Protein AF-A0A6A8QCQ6-F1 (afdb_monomer_lite)

Secondary structure (DSSP, 8-state):
--HHHHHHHHHHHHHHHHH---S--HHHHHHHHHHHHHSTTHHHHHHHHHHHHHHHHHHHHHHHHHHHHHHHHHHHHHHS-----------------

Structure (mmCIF, N/CA/C/O backbone):
data_AF-A0A6A8QCQ6-F1
#
_entry.id   AF-A0A6A8QCQ6-F1
#
loop_
_atom_site.group_PDB
_atom_site.id
_atom_site.type_symbol
_atom_site.label_atom_id
_atom_site.label_alt_id
_atom_site.label_comp_id
_atom_site.label_asym_id
_atom_site.label_entity_id
_atom_site.label_seq_id
_atom_site.pdbx_PDB_ins_code
_atom_site.Cartn_x
_atom_site.Cartn_y
_atom_site.Cartn_z
_atom_site.occupancy
_atom_site.B_iso_or_equiv
_atom_site.auth_seq_id
_atom_site.auth_comp_id
_atom_site.auth_asym_id
_atom_site.auth_atom_id
_atom_site.pdbx_PDB_model_num
ATOM 1 N N . MET A 1 1 ? 5.106 -7.712 17.441 1.00 78.62 1 MET A N 1
ATOM 2 C CA . MET A 1 1 ? 5.512 -6.682 16.470 1.00 78.62 1 MET A CA 1
ATOM 3 C C . MET A 1 1 ? 7.017 -6.730 16.296 1.00 78.62 1 MET A C 1
ATOM 5 O O . MET A 1 1 ? 7.736 -6.526 17.272 1.00 78.62 1 MET A O 1
ATOM 9 N N . THR A 1 2 ? 7.488 -7.050 15.095 1.00 89.75 2 THR A N 1
ATOM 10 C CA . THR A 1 2 ? 8.926 -7.005 14.775 1.00 89.75 2 THR A CA 1
ATOM 11 C C . THR A 1 2 ? 9.356 -5.567 14.437 1.00 89.75 2 THR A C 1
ATOM 13 O O . THR A 1 2 ? 8.502 -4.743 14.101 1.00 89.75 2 THR A O 1
ATOM 16 N N . PRO A 1 3 ? 10.657 -5.222 14.507 1.00 92.19 3 PRO A N 1
ATOM 17 C CA . PRO A 1 3 ? 11.135 -3.904 14.074 1.00 92.19 3 PRO A CA 1
ATOM 18 C C . PRO A 1 3 ? 10.761 -3.587 12.619 1.00 92.19 3 PRO A C 1
ATOM 20 O O . PRO A 1 3 ? 10.354 -2.471 12.318 1.00 92.19 3 PRO A O 1
ATOM 23 N N . GLN A 1 4 ? 10.817 -4.595 11.749 1.00 89.38 4 GLN A N 1
ATOM 24 C CA . GLN A 1 4 ? 10.447 -4.482 10.341 1.00 89.38 4 GLN A CA 1
ATOM 25 C C . GLN A 1 4 ? 8.944 -4.238 10.152 1.00 89.38 4 GLN A C 1
ATOM 27 O O . GLN A 1 4 ? 8.544 -3.375 9.379 1.00 89.38 4 GLN A O 1
ATOM 32 N N . GLU A 1 5 ? 8.096 -4.959 10.888 1.00 89.69 5 GLU A N 1
ATOM 33 C CA . GLU A 1 5 ? 6.644 -4.749 10.859 1.00 89.69 5 GLU A CA 1
ATOM 34 C C . GLU A 1 5 ? 6.279 -3.333 11.326 1.00 89.69 5 GLU A C 1
ATOM 36 O O . GLU A 1 5 ? 5.446 -2.666 10.716 1.00 89.69 5 GLU A O 1
ATOM 41 N N . LYS A 1 6 ? 6.960 -2.833 12.365 1.00 93.44 6 LYS A N 1
ATOM 42 C CA . LYS A 1 6 ? 6.791 -1.461 12.856 1.00 93.44 6 LYS A CA 1
ATOM 43 C C . LYS A 1 6 ? 7.113 -0.424 11.774 1.00 93.44 6 LYS A C 1
ATOM 45 O O . LYS A 1 6 ? 6.376 0.548 11.633 1.00 93.44 6 LYS A O 1
ATOM 50 N N . GLU A 1 7 ? 8.197 -0.623 11.035 1.00 94.75 7 GLU A N 1
ATOM 51 C CA . GLU A 1 7 ? 8.619 0.274 9.957 1.00 94.75 7 GLU A CA 1
ATOM 52 C C . GLU A 1 7 ? 7.622 0.276 8.789 1.00 94.75 7 GLU A C 1
ATOM 54 O O . GLU A 1 7 ? 7.223 1.340 8.321 1.00 94.75 7 GLU A O 1
ATOM 59 N N . LEU A 1 8 ? 7.137 -0.900 8.373 1.00 93.62 8 LEU A N 1
ATOM 60 C CA . LEU A 1 8 ? 6.107 -1.016 7.335 1.00 93.62 8 LEU A CA 1
ATOM 61 C C . LEU A 1 8 ? 4.829 -0.261 7.718 1.00 93.62 8 LEU A C 1
ATOM 63 O O . LEU A 1 8 ? 4.301 0.502 6.911 1.00 93.62 8 LEU A O 1
ATOM 67 N N . ILE A 1 9 ? 4.367 -0.413 8.963 1.00 94.06 9 ILE A N 1
ATOM 68 C CA . ILE A 1 9 ? 3.194 0.317 9.461 1.00 94.06 9 ILE A CA 1
ATOM 69 C C . ILE A 1 9 ? 3.435 1.833 9.408 1.00 94.06 9 ILE A C 1
ATOM 71 O O . ILE A 1 9 ? 2.569 2.571 8.942 1.00 94.06 9 ILE A O 1
ATOM 75 N N . GLN A 1 10 ? 4.602 2.316 9.847 1.00 95.25 10 GLN A N 1
ATOM 76 C CA . GLN A 1 10 ? 4.924 3.749 9.803 1.00 95.25 10 GLN A CA 1
ATOM 77 C C . GLN A 1 10 ? 4.908 4.295 8.373 1.00 95.25 1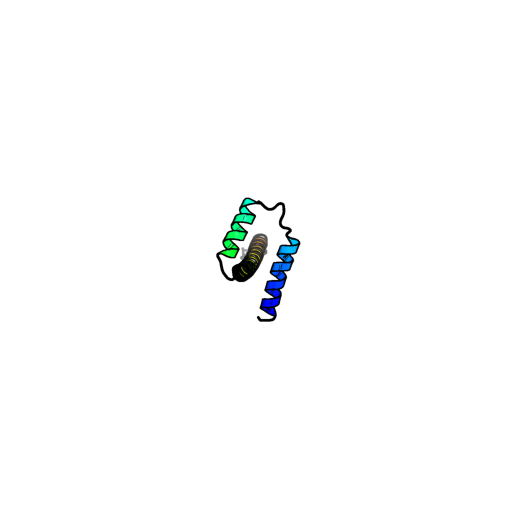0 GLN A C 1
ATOM 79 O O . GLN A 1 10 ? 4.273 5.319 8.119 1.00 95.25 10 GLN A O 1
ATOM 84 N N . ASN A 1 11 ? 5.512 3.571 7.432 1.00 93.81 11 ASN A N 1
ATOM 85 C CA . ASN A 1 11 ? 5.551 3.951 6.021 1.00 93.81 11 ASN A CA 1
ATOM 86 C C . ASN A 1 11 ? 4.148 4.103 5.409 1.00 93.81 11 ASN A C 1
ATOM 88 O O . ASN A 1 11 ? 3.908 5.056 4.659 1.00 93.81 11 ASN A O 1
ATOM 92 N N . VAL A 1 12 ? 3.208 3.219 5.767 1.00 93.62 12 VAL A N 1
ATOM 93 C CA . VAL A 1 12 ? 1.802 3.321 5.338 1.00 93.62 12 VAL A CA 1
ATOM 94 C C . VAL A 1 12 ? 1.182 4.642 5.801 1.00 93.62 12 VAL A C 1
ATOM 96 O O . VAL A 1 12 ? 0.604 5.376 4.995 1.00 93.62 12 VAL A O 1
ATOM 99 N N . PHE A 1 13 ? 1.328 4.991 7.081 1.00 92.94 13 PHE A N 1
ATOM 100 C CA . PHE A 1 13 ? 0.739 6.218 7.629 1.00 92.94 13 PHE A CA 1
ATOM 101 C C . PHE A 1 13 ? 1.409 7.492 7.112 1.00 92.94 13 PHE A C 1
ATOM 103 O O . PHE A 1 13 ? 0.713 8.468 6.827 1.00 92.94 13 PHE A O 1
ATOM 110 N N . GLU A 1 14 ? 2.729 7.493 6.917 1.00 93.44 14 GLU A N 1
ATOM 111 C CA . GLU A 1 14 ? 3.410 8.621 6.277 1.00 93.44 14 GLU A CA 1
ATOM 112 C C . GLU A 1 14 ? 2.891 8.867 4.859 1.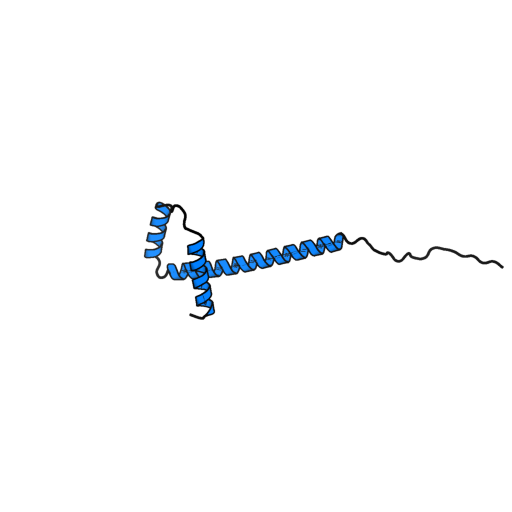00 93.44 14 GLU A C 1
ATOM 114 O O . GLU A 1 14 ? 2.686 10.009 4.444 1.00 93.44 14 GLU A O 1
ATOM 119 N N . ARG A 1 15 ? 2.668 7.798 4.090 1.00 88.94 15 ARG A N 1
ATOM 120 C CA . ARG A 1 15 ? 2.123 7.904 2.737 1.00 88.94 15 ARG A CA 1
ATOM 121 C C . ARG A 1 15 ? 0.699 8.435 2.756 1.00 88.94 15 ARG A C 1
ATOM 123 O O . ARG A 1 15 ? 0.403 9.346 1.987 1.00 88.94 15 ARG A O 1
ATOM 130 N N . LEU A 1 16 ? -0.157 7.921 3.639 1.00 88.94 16 LEU A N 1
ATOM 131 C CA . LEU A 1 16 ? -1.521 8.428 3.814 1.00 88.94 16 LEU A CA 1
ATOM 132 C C . LEU A 1 16 ? -1.524 9.928 4.140 1.00 88.94 16 LEU A C 1
ATOM 134 O O . LEU A 1 16 ? -2.282 10.681 3.530 1.00 88.94 16 LEU A O 1
ATOM 138 N N . ALA A 1 17 ? -0.631 10.377 5.028 1.00 89.00 17 ALA A N 1
ATOM 139 C CA . ALA A 1 17 ? -0.488 11.789 5.377 1.00 89.00 17 ALA A CA 1
ATOM 140 C C . ALA A 1 17 ? -0.028 12.649 4.186 1.00 89.00 17 ALA A C 1
ATOM 142 O O . ALA A 1 17 ? -0.559 13.737 3.975 1.00 89.00 17 ALA A O 1
ATOM 143 N N . ARG A 1 18 ? 0.921 12.150 3.379 1.00 88.12 18 ARG A N 1
ATOM 144 C CA . ARG A 1 18 ? 1.413 12.835 2.168 1.00 88.12 18 ARG A CA 1
ATOM 145 C C . ARG A 1 18 ? 0.383 12.890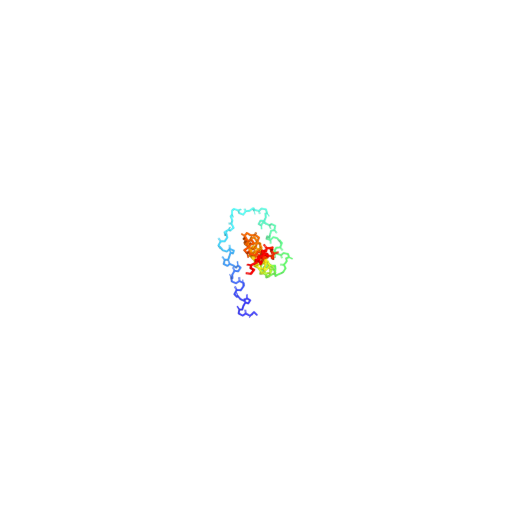 1.043 1.00 88.12 18 ARG A C 1
ATOM 147 O O . ARG A 1 18 ? 0.377 13.848 0.280 1.00 88.12 18 ARG A O 1
ATOM 154 N N . SER A 1 19 ? -0.450 11.858 0.922 1.00 81.31 19 SER A N 1
ATOM 155 C CA . SER A 1 19 ? -1.390 11.716 -0.196 1.00 81.31 19 SER A CA 1
ATOM 156 C C . SER A 1 19 ? -2.500 12.758 -0.145 1.00 81.31 19 SER A C 1
ATOM 158 O O . SER A 1 19 ? -2.987 13.143 -1.199 1.00 81.31 19 SER A O 1
ATOM 160 N N . GLY A 1 20 ? -2.858 13.224 1.059 1.00 68.69 20 GLY A N 1
ATOM 161 C CA . GLY A 1 20 ? -3.940 14.174 1.283 1.00 68.69 20 GLY A CA 1
ATOM 162 C C . GLY A 1 20 ? -5.279 13.605 0.818 1.00 68.69 20 GLY A C 1
ATOM 163 O O . GLY A 1 20 ? -5.532 13.437 -0.371 1.00 68.69 20 GLY A O 1
ATOM 164 N N . VAL A 1 21 ? -6.194 13.319 1.741 1.00 70.38 21 VAL A N 1
ATOM 165 C CA . VAL A 1 21 ? -7.564 13.037 1.304 1.00 70.38 21 VAL A CA 1
ATOM 166 C C . VAL A 1 21 ? -8.128 14.368 0.815 1.00 70.38 21 VAL A C 1
A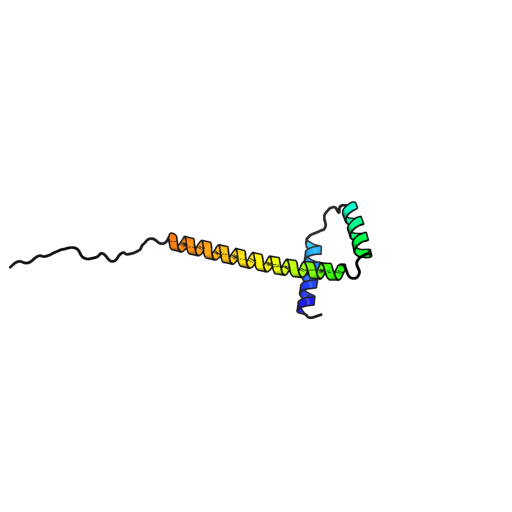TOM 168 O O . VAL A 1 21 ? -8.219 15.305 1.608 1.00 70.38 21 VAL A O 1
ATOM 171 N N . GLY A 1 22 ? -8.416 14.474 -0.486 1.00 75.50 22 GLY A N 1
ATOM 172 C CA . GLY A 1 22 ? -9.055 15.648 -1.085 1.00 75.50 22 GLY A CA 1
ATOM 173 C C . GLY A 1 22 ? -10.447 15.902 -0.496 1.00 75.50 22 GLY A C 1
ATOM 174 O O . GLY A 1 22 ? -10.767 15.448 0.603 1.00 75.50 22 GLY A O 1
ATOM 175 N N . GLN A 1 23 ? -11.318 16.609 -1.218 1.00 82.31 23 GLN A N 1
ATOM 176 C CA . GLN A 1 23 ? -12.706 16.739 -0.769 1.00 82.31 23 GLN A CA 1
ATOM 177 C C . GLN A 1 23 ? -13.315 15.339 -0.604 1.00 82.31 23 GLN A C 1
ATOM 179 O O . GLN A 1 23 ? -13.453 14.596 -1.574 1.00 82.31 23 GLN A O 1
ATOM 184 N N . LYS A 1 24 ? -13.607 14.963 0.645 1.00 84.81 24 LYS A N 1
ATOM 185 C CA . LYS A 1 24 ? -14.220 13.677 0.959 1.00 84.81 24 LYS A CA 1
ATOM 186 C C . LYS A 1 24 ? -15.656 13.691 0.476 1.00 84.81 24 LYS A C 1
ATOM 188 O O . LYS A 1 24 ? -16.393 14.640 0.738 1.00 84.81 24 LYS A O 1
ATOM 193 N N . ASP A 1 25 ? -16.040 12.615 -0.186 1.00 93.25 25 ASP A N 1
ATOM 194 C CA . ASP A 1 25 ? -17.439 12.321 -0.430 1.00 93.25 25 ASP A CA 1
ATOM 195 C C . ASP A 1 25 ? -18.113 11.985 0.913 1.00 93.25 25 ASP A C 1
ATOM 197 O O . ASP A 1 25 ? -17.658 11.103 1.648 1.00 93.25 25 ASP A O 1
ATOM 201 N N . ALA A 1 26 ? -19.167 12.729 1.252 1.00 93.88 26 ALA A N 1
ATOM 202 C CA . ALA A 1 26 ? -19.866 12.597 2.526 1.00 93.88 26 ALA A CA 1
ATOM 203 C C . ALA A 1 26 ? -20.625 11.265 2.653 1.00 93.88 26 ALA A C 1
ATOM 205 O O . ALA A 1 26 ? -20.703 10.716 3.754 1.00 93.88 26 ALA A O 1
ATOM 206 N N . GLU A 1 27 ? -21.154 10.729 1.550 1.00 96.31 27 GLU A N 1
ATOM 207 C CA . GLU A 1 27 ? -21.824 9.427 1.533 1.00 96.31 27 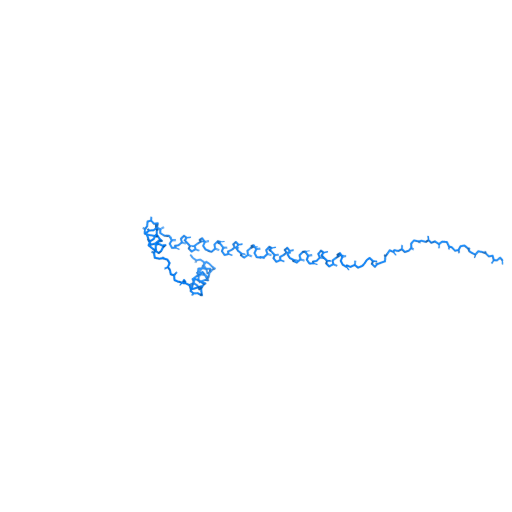GLU A CA 1
ATOM 208 C C . GLU A 1 27 ? -20.796 8.312 1.734 1.00 96.31 27 GLU A C 1
ATOM 210 O O . GLU A 1 27 ? -20.976 7.438 2.588 1.00 96.31 27 GLU A O 1
ATOM 215 N N . ALA A 1 28 ? -19.660 8.400 1.034 1.00 94.19 28 ALA A N 1
ATOM 216 C CA . ALA A 1 28 ? -18.563 7.457 1.218 1.00 94.19 28 ALA A CA 1
ATOM 217 C C . ALA A 1 28 ? -18.019 7.495 2.656 1.00 94.19 28 ALA A C 1
ATOM 219 O O . ALA A 1 28 ? -17.781 6.449 3.259 1.00 94.19 28 ALA A O 1
ATOM 220 N N . GLU A 1 29 ? -17.851 8.685 3.244 1.00 94.12 29 GLU A N 1
ATOM 221 C CA . GLU A 1 29 ? -17.388 8.827 4.626 1.00 94.12 29 GLU A CA 1
ATOM 222 C C . GLU A 1 29 ? -18.374 8.221 5.637 1.00 94.12 29 GLU A C 1
ATOM 224 O O . GLU A 1 29 ? -17.941 7.577 6.598 1.00 94.12 29 GLU A O 1
ATOM 229 N N . ALA A 1 30 ? -19.682 8.394 5.431 1.00 96.75 30 ALA A N 1
ATOM 230 C CA . ALA A 1 30 ? -20.706 7.791 6.280 1.00 96.75 30 ALA A CA 1
ATOM 231 C C . ALA A 1 30 ? -20.678 6.256 6.191 1.00 96.75 30 ALA A C 1
ATOM 233 O O . ALA A 1 30 ? -20.619 5.586 7.226 1.00 96.75 30 ALA A O 1
ATOM 234 N N . LEU A 1 31 ? -20.625 5.709 4.972 1.00 97.44 31 LEU A N 1
ATOM 235 C CA . LEU A 1 31 ? -20.573 4.267 4.730 1.00 97.44 31 LEU A CA 1
ATOM 236 C C . LEU A 1 31 ? -19.314 3.629 5.331 1.00 97.44 31 LEU A C 1
ATOM 238 O O . LEU A 1 31 ? -19.404 2.612 6.019 1.00 97.44 31 LEU A O 1
ATOM 242 N N . ILE A 1 32 ? -18.141 4.237 5.117 1.00 94.62 32 ILE A N 1
ATOM 243 C CA . ILE A 1 32 ? -16.878 3.760 5.698 1.00 94.62 32 ILE A CA 1
ATOM 244 C C . ILE A 1 32 ? -16.989 3.741 7.223 1.00 94.62 32 ILE A C 1
ATOM 246 O O . ILE A 1 32 ? -16.602 2.761 7.856 1.00 94.62 32 ILE A O 1
ATOM 250 N N . ARG A 1 33 ? -17.543 4.796 7.829 1.00 95.00 33 ARG A N 1
ATOM 251 C CA . ARG A 1 33 ? -17.682 4.886 9.287 1.00 95.00 33 ARG A CA 1
ATOM 252 C C . ARG A 1 33 ? -18.598 3.798 9.846 1.00 95.00 33 ARG A C 1
ATOM 254 O O . ARG A 1 33 ? -18.238 3.188 10.850 1.00 95.00 33 ARG A O 1
ATOM 261 N N . GLU A 1 34 ? -19.731 3.524 9.200 1.00 97.06 34 GLU A N 1
ATOM 262 C CA . GLU A 1 34 ? -20.621 2.424 9.595 1.00 97.06 34 GLU A CA 1
ATOM 263 C C . GLU A 1 34 ? -19.917 1.065 9.459 1.00 97.06 34 GLU A C 1
ATOM 265 O O . GLU A 1 34 ? -19.907 0.266 10.397 1.00 97.06 34 GLU A O 1
ATOM 270 N N . ALA A 1 35 ? -19.265 0.811 8.321 1.00 96.38 35 ALA A N 1
ATOM 271 C CA . ALA A 1 35 ? -18.566 -0.446 8.068 1.00 96.38 35 ALA A CA 1
ATOM 272 C C . ALA A 1 35 ? -17.445 -0.707 9.090 1.00 96.38 35 ALA A C 1
ATOM 274 O O . ALA A 1 35 ? -17.301 -1.830 9.582 1.00 96.38 35 ALA A O 1
ATOM 275 N N . MET A 1 36 ? -16.698 0.338 9.461 1.00 95.56 36 MET A N 1
ATOM 276 C CA . MET A 1 36 ? -15.655 0.276 10.489 1.00 95.56 36 MET A CA 1
ATOM 277 C C . MET A 1 36 ? -16.220 -0.061 11.873 1.00 95.56 36 MET A C 1
ATOM 279 O O . MET A 1 36 ? -15.584 -0.794 12.621 1.00 95.56 36 MET A O 1
ATOM 283 N N . GLN A 1 37 ? -17.412 0.433 12.224 1.00 95.38 37 GLN A N 1
ATOM 284 C CA . GLN A 1 37 ? -18.061 0.101 13.501 1.00 95.38 37 GLN A CA 1
ATOM 285 C C . GLN A 1 37 ? -18.558 -1.348 13.548 1.00 95.38 37 GLN A C 1
ATOM 287 O O . GLN A 1 37 ? -18.573 -1.964 14.611 1.00 95.38 37 GLN A O 1
ATOM 292 N N . ARG A 1 38 ? -18.965 -1.899 12.400 1.00 96.50 38 ARG A N 1
ATOM 293 C CA . ARG A 1 38 ? -19.486 -3.271 12.282 1.00 96.50 38 ARG A CA 1
ATOM 294 C C . ARG A 1 38 ? -18.395 -4.331 12.152 1.00 96.50 38 ARG A C 1
ATOM 296 O O . ARG A 1 38 ? -18.694 -5.516 12.273 1.00 96.50 38 ARG A O 1
ATOM 303 N N . THR A 1 39 ? -17.157 -3.912 11.908 1.00 94.44 39 THR A N 1
ATOM 304 C CA . THR A 1 39 ? -16.022 -4.801 11.663 1.00 94.44 39 THR A CA 1
ATOM 305 C C . THR A 1 39 ? -14.977 -4.607 12.765 1.00 94.44 39 THR A C 1
ATOM 307 O O . THR A 1 39 ? -14.223 -3.631 12.727 1.00 94.44 39 THR A O 1
ATOM 310 N N . PRO A 1 40 ? -14.907 -5.515 13.756 1.00 93.25 40 PRO A N 1
ATOM 311 C CA . PRO A 1 40 ? -13.848 -5.497 14.759 1.00 93.25 40 PRO A CA 1
ATOM 312 C C . PRO A 1 40 ? -12.467 -5.477 14.097 1.00 93.25 40 PRO A C 1
ATOM 314 O O . PRO A 1 40 ? -12.258 -6.128 13.075 1.00 93.25 40 PRO A O 1
ATOM 317 N N . ASP A 1 41 ? -11.536 -4.707 14.657 1.00 93.81 41 ASP A N 1
ATOM 318 C CA . ASP A 1 41 ? -10.147 -4.600 14.188 1.00 93.81 41 ASP A CA 1
ATOM 319 C C . ASP A 1 41 ? -9.968 -4.182 12.715 1.00 93.81 41 ASP A C 1
ATOM 321 O O . ASP A 1 41 ? -8.884 -4.342 12.145 1.00 93.81 41 ASP A O 1
ATOM 325 N N . ALA A 1 42 ? -10.986 -3.574 12.091 1.00 94.88 42 ALA A N 1
ATOM 326 C CA . ALA A 1 42 ? -10.932 -3.155 10.689 1.00 94.88 42 ALA A CA 1
ATOM 327 C C . ALA A 1 42 ? -9.718 -2.275 10.367 1.00 94.88 42 ALA A C 1
ATOM 329 O O . ALA A 1 42 ? -9.106 -2.432 9.316 1.00 94.88 42 ALA A O 1
ATOM 330 N N . ALA A 1 43 ? -9.315 -1.395 11.289 1.00 93.00 43 ALA A N 1
ATOM 331 C CA . ALA A 1 43 ? -8.123 -0.567 11.117 1.00 93.00 43 ALA A CA 1
ATOM 332 C C . ALA A 1 43 ? -6.848 -1.412 10.966 1.00 93.00 43 ALA A C 1
ATOM 334 O O . ALA A 1 43 ? -6.032 -1.146 10.085 1.00 93.00 43 ALA A O 1
ATOM 335 N N . TYR A 1 44 ? -6.692 -2.455 11.786 1.00 94.06 44 TYR A N 1
ATOM 336 C CA . TYR A 1 44 ? -5.550 -3.360 11.699 1.00 94.06 44 TYR A CA 1
ATOM 337 C C . TYR A 1 44 ? -5.579 -4.153 10.386 1.00 94.06 44 TYR A C 1
ATOM 339 O O . TYR A 1 44 ? -4.572 -4.215 9.681 1.00 94.06 44 TYR A O 1
ATOM 347 N N . GLY A 1 45 ? -6.747 -4.687 10.011 1.00 95.12 45 GLY A N 1
ATOM 348 C CA . GLY A 1 45 ? -6.928 -5.415 8.753 1.00 95.12 45 GLY A CA 1
ATOM 349 C C . GLY A 1 45 ? -6.643 -4.560 7.514 1.00 95.12 45 GLY A C 1
ATOM 350 O O . GLY A 1 45 ? -5.959 -5.011 6.597 1.00 95.12 45 GLY A O 1
ATOM 351 N N . LEU A 1 46 ? -7.097 -3.304 7.505 1.00 95.25 46 LEU A N 1
ATOM 352 C CA . LEU A 1 46 ? -6.828 -2.358 6.421 1.00 95.25 46 LEU A CA 1
ATOM 353 C C . LEU A 1 46 ? -5.336 -2.038 6.305 1.00 95.25 46 LEU A C 1
ATOM 355 O O . LEU A 1 46 ? -4.804 -2.048 5.198 1.00 95.25 46 LEU A O 1
ATOM 359 N N . VAL A 1 47 ? -4.636 -1.815 7.422 1.00 95.56 47 VAL A N 1
ATOM 360 C CA . VAL A 1 47 ? -3.181 -1.586 7.401 1.00 95.56 47 VAL A CA 1
ATOM 361 C C . VAL A 1 47 ? -2.446 -2.805 6.839 1.00 95.56 47 VAL A C 1
ATOM 363 O O . VAL A 1 47 ? -1.605 -2.646 5.958 1.00 95.56 47 VAL A O 1
ATOM 366 N N . GLN A 1 48 ? -2.800 -4.019 7.269 1.00 94.56 48 GLN A N 1
ATOM 367 C CA . GLN A 1 48 ? -2.216 -5.253 6.725 1.00 94.56 48 GLN A CA 1
ATOM 368 C C . GLN A 1 48 ? -2.478 -5.399 5.220 1.00 94.56 48 GLN A C 1
ATOM 370 O O . GLN A 1 48 ? -1.565 -5.712 4.454 1.00 94.56 48 GLN A O 1
ATOM 375 N N . ALA A 1 49 ? -3.701 -5.108 4.770 1.00 95.62 49 ALA A N 1
ATOM 376 C CA . ALA A 1 49 ? -4.044 -5.139 3.353 1.00 95.62 49 ALA A CA 1
ATOM 377 C C . ALA A 1 49 ? -3.226 -4.127 2.538 1.00 95.62 49 ALA A C 1
ATOM 379 O O . ALA A 1 49 ? -2.802 -4.445 1.427 1.00 95.62 49 ALA A O 1
ATOM 380 N N . VAL A 1 50 ? -2.986 -2.922 3.066 1.00 94.88 50 VAL A N 1
ATOM 381 C CA . VAL A 1 50 ? -2.147 -1.914 2.398 1.00 94.88 50 VAL A CA 1
ATOM 382 C C . VAL A 1 50 ? -0.689 -2.371 2.335 1.00 94.88 50 VAL A C 1
ATOM 384 O O . VAL A 1 50 ? -0.083 -2.268 1.273 1.00 94.88 50 VAL A O 1
ATOM 387 N N . ILE A 1 51 ? -0.139 -2.950 3.408 1.00 94.44 51 ILE A N 1
ATOM 388 C CA . ILE A 1 51 ? 1.232 -3.494 3.406 1.00 94.44 51 ILE A CA 1
ATOM 389 C C . ILE A 1 51 ? 1.398 -4.548 2.300 1.00 94.44 51 ILE A C 1
ATOM 391 O O . ILE A 1 51 ? 2.341 -4.477 1.512 1.00 94.44 51 ILE A O 1
ATOM 395 N N . VAL A 1 52 ? 0.462 -5.497 2.189 1.00 95.62 52 VAL A N 1
ATOM 396 C CA . VAL A 1 52 ? 0.499 -6.532 1.141 1.00 95.62 52 VAL A CA 1
ATOM 397 C C . VAL A 1 52 ? 0.398 -5.916 -0.258 1.00 95.62 52 VAL A C 1
ATOM 399 O O . VAL A 1 52 ? 1.137 -6.317 -1.160 1.00 95.62 52 VAL A O 1
ATOM 402 N N . GLN A 1 53 ? -0.472 -4.920 -0.445 1.00 95.00 53 GLN A N 1
ATOM 403 C CA . GLN A 1 53 ? -0.592 -4.201 -1.715 1.00 95.00 53 GLN A CA 1
ATOM 404 C C . GLN A 1 53 ? 0.709 -3.483 -2.094 1.00 95.00 53 GLN A C 1
ATOM 406 O O . GLN A 1 53 ? 1.130 -3.567 -3.246 1.00 95.00 53 GLN A O 1
ATOM 411 N N . GLU A 1 54 ? 1.388 -2.836 -1.143 1.00 91.38 54 GLU A N 1
ATOM 412 C CA . GLU A 1 54 ? 2.678 -2.181 -1.385 1.00 91.38 54 GLU A CA 1
ATOM 413 C C . GLU A 1 54 ? 3.764 -3.182 -1.782 1.00 91.38 54 GLU A C 1
ATOM 415 O O . GLU A 1 54 ? 4.514 -2.948 -2.733 1.00 91.38 54 GLU A O 1
ATOM 420 N N . MET A 1 55 ? 3.828 -4.328 -1.103 1.00 92.88 55 MET A N 1
ATOM 421 C CA . MET A 1 55 ? 4.752 -5.401 -1.468 1.00 92.88 55 MET A CA 1
ATOM 422 C C . MET A 1 55 ? 4.486 -5.903 -2.892 1.00 92.88 55 MET A C 1
ATOM 424 O O . MET A 1 55 ? 5.428 -6.057 -3.672 1.00 92.88 55 MET A O 1
ATOM 428 N N . GLY A 1 56 ? 3.215 -6.101 -3.254 1.00 95.31 56 GLY A N 1
ATOM 429 C CA . GLY A 1 56 ? 2.816 -6.491 -4.606 1.00 95.31 56 GLY A CA 1
ATOM 430 C C . GLY A 1 56 ? 3.190 -5.444 -5.659 1.00 95.31 56 GLY A C 1
ATOM 431 O O . GLY A 1 56 ? 3.742 -5.789 -6.704 1.00 95.31 56 GLY A O 1
ATOM 432 N N . LEU A 1 57 ? 2.968 -4.159 -5.367 1.00 94.75 57 LEU A N 1
ATOM 433 C CA . LEU A 1 57 ? 3.312 -3.054 -6.263 1.00 94.75 57 LEU A CA 1
ATOM 434 C C . LEU A 1 57 ? 4.828 -2.958 -6.496 1.00 94.75 57 LEU A C 1
ATOM 436 O O . LEU A 1 57 ? 5.276 -2.785 -7.632 1.00 94.75 57 LEU A O 1
ATOM 440 N N . ASN A 1 58 ? 5.625 -3.134 -5.439 1.00 94.56 58 ASN A N 1
ATOM 441 C CA . ASN A 1 58 ? 7.085 -3.149 -5.524 1.00 94.56 58 ASN A CA 1
ATOM 442 C C . ASN A 1 58 ? 7.587 -4.324 -6.376 1.00 94.56 58 ASN A C 1
ATOM 444 O O . ASN A 1 58 ? 8.450 -4.140 -7.235 1.00 94.56 58 ASN A O 1
ATOM 448 N N . GLN A 1 59 ? 7.016 -5.519 -6.194 1.00 96.75 59 GLN A N 1
ATOM 449 C CA . GLN A 1 59 ? 7.357 -6.696 -6.999 1.00 96.75 59 GLN A CA 1
ATOM 450 C C . GLN A 1 59 ? 6.988 -6.512 -8.475 1.00 96.75 59 GLN A C 1
ATOM 452 O O . GLN A 1 59 ? 7.796 -6.814 -9.356 1.00 96.75 59 GLN A O 1
ATOM 457 N N . ALA A 1 60 ? 5.795 -5.979 -8.756 1.00 97.19 60 ALA A N 1
ATOM 458 C CA . ALA A 1 60 ? 5.356 -5.682 -10.116 1.00 97.19 60 ALA A CA 1
ATOM 459 C C . ALA A 1 60 ? 6.284 -4.664 -10.793 1.00 97.19 60 ALA A C 1
ATOM 461 O O . ALA A 1 60 ? 6.718 -4.880 -11.924 1.00 97.19 60 ALA A O 1
ATOM 462 N N . THR A 1 61 ? 6.655 -3.600 -10.078 1.00 97.25 61 THR A N 1
ATOM 463 C CA . THR A 1 61 ? 7.587 -2.575 -10.570 1.00 97.25 61 THR A CA 1
ATOM 464 C C . THR A 1 61 ? 8.955 -3.177 -10.885 1.00 97.25 61 THR A C 1
ATOM 466 O O . THR A 1 61 ? 9.468 -2.983 -11.984 1.00 97.25 61 THR A O 1
ATOM 469 N N . ALA A 1 62 ? 9.517 -3.982 -9.977 1.00 97.62 62 ALA A N 1
ATOM 470 C CA . ALA A 1 62 ? 10.786 -4.670 -10.210 1.00 97.62 62 ALA A CA 1
ATOM 471 C C . ALA A 1 62 ? 10.728 -5.584 -11.446 1.00 97.62 62 ALA A C 1
ATOM 473 O O . ALA A 1 62 ? 11.663 -5.617 -12.248 1.00 97.62 62 ALA A O 1
ATOM 474 N N . ARG A 1 63 ? 9.608 -6.293 -11.639 1.00 97.50 63 ARG A N 1
ATOM 475 C CA . ARG A 1 63 ? 9.406 -7.146 -12.813 1.00 97.50 63 ARG A CA 1
ATOM 476 C C . ARG A 1 63 ? 9.328 -6.339 -14.105 1.00 97.50 63 ARG A C 1
ATOM 478 O O . ARG A 1 63 ? 9.908 -6.765 -15.099 1.00 97.50 63 ARG A O 1
ATOM 485 N N . ILE A 1 64 ? 8.638 -5.199 -14.097 1.00 97.94 64 ILE A N 1
ATOM 486 C CA . ILE A 1 64 ? 8.553 -4.298 -15.254 1.00 97.94 64 ILE A CA 1
ATOM 487 C C . ILE A 1 64 ? 9.943 -3.780 -15.625 1.00 97.94 64 ILE A C 1
ATOM 489 O O . ILE A 1 64 ? 10.322 -3.884 -16.788 1.00 97.94 64 ILE A O 1
ATOM 493 N N . THR A 1 65 ? 10.723 -3.301 -14.654 1.00 97.88 65 THR A N 1
ATOM 494 C CA . THR A 1 65 ? 12.090 -2.812 -14.891 1.00 97.88 65 THR A CA 1
ATOM 495 C C . THR A 1 65 ? 12.983 -3.898 -15.492 1.00 97.88 65 THR A C 1
ATOM 497 O O . THR A 1 65 ? 13.710 -3.647 -16.451 1.00 97.88 65 THR A O 1
ATOM 500 N N . GLU A 1 66 ? 12.903 -5.128 -14.979 1.00 97.69 66 GLU A N 1
ATOM 501 C CA . GLU A 1 66 ? 13.681 -6.243 -15.525 1.00 97.69 66 GLU A CA 1
ATOM 502 C C . GLU A 1 66 ? 13.253 -6.600 -16.956 1.00 97.69 66 GLU A C 1
ATOM 504 O O . GLU A 1 66 ? 14.100 -6.822 -17.820 1.00 97.69 66 GLU A O 1
ATOM 509 N N . LEU A 1 67 ? 11.947 -6.610 -17.242 1.00 97.94 67 LEU A N 1
ATOM 510 C CA . LEU A 1 67 ? 11.447 -6.835 -18.600 1.00 97.94 67 LEU A CA 1
ATOM 511 C C . LEU A 1 67 ? 11.893 -5.725 -19.564 1.00 97.94 67 LEU A C 1
ATOM 513 O O . LEU A 1 67 ? 12.271 -6.024 -20.695 1.00 97.94 67 LEU A O 1
ATOM 517 N N . GLN A 1 68 ? 11.894 -4.464 -19.126 1.00 97.19 68 GLN A N 1
ATOM 518 C CA . GLN A 1 68 ? 12.398 -3.337 -19.916 1.00 97.19 68 GLN A CA 1
ATOM 519 C C . GLN A 1 68 ? 13.885 -3.513 -20.252 1.00 97.19 68 GLN A C 1
ATOM 521 O O . GLN A 1 68 ? 14.252 -3.425 -21.422 1.00 97.19 68 GLN A O 1
ATOM 526 N N . ARG A 1 69 ? 14.720 -3.884 -19.271 1.00 96.75 69 ARG A N 1
ATOM 527 C CA . ARG A 1 69 ? 16.149 -4.167 -19.489 1.00 96.75 69 ARG A CA 1
ATOM 528 C C . ARG A 1 69 ? 16.365 -5.279 -20.517 1.00 96.75 69 ARG A C 1
ATOM 530 O O . ARG A 1 69 ? 17.183 -5.135 -21.422 1.00 96.75 69 ARG A O 1
ATOM 537 N N . GLN A 1 70 ? 15.613 -6.375 -20.412 1.00 95.75 70 GLN A N 1
ATOM 538 C CA . GLN A 1 70 ? 15.702 -7.486 -21.365 1.00 95.75 70 GLN A CA 1
ATOM 539 C C . GLN A 1 70 ? 15.314 -7.065 -22.787 1.00 95.75 70 GLN A C 1
ATOM 541 O O . GLN A 1 70 ? 15.954 -7.492 -23.750 1.00 95.75 70 GLN A O 1
ATOM 546 N N . LEU A 1 71 ? 14.285 -6.223 -22.930 1.00 96.06 71 LEU A N 1
ATOM 547 C CA . LEU A 1 71 ? 13.879 -5.684 -24.228 1.00 96.06 71 LEU A CA 1
ATOM 548 C C . LEU A 1 71 ? 14.967 -4.799 -24.839 1.00 96.06 71 LEU A C 1
ATOM 550 O O . LEU A 1 71 ? 15.256 -4.932 -26.030 1.00 96.06 71 LEU A O 1
ATOM 554 N N . ASP A 1 72 ? 15.593 -3.936 -24.043 1.00 95.25 72 ASP A N 1
ATOM 555 C CA . ASP A 1 72 ? 16.665 -3.059 -24.516 1.00 95.25 72 ASP A CA 1
ATOM 556 C C . ASP A 1 72 ? 17.918 -3.853 -24.910 1.00 95.25 72 ASP A C 1
ATOM 558 O O . ASP A 1 72 ? 18.507 -3.603 -25.963 1.00 95.25 72 ASP A O 1
ATOM 562 N N . GLU A 1 73 ? 18.276 -4.888 -24.147 1.00 93.94 73 GLU A N 1
ATOM 563 C CA . GLU A 1 73 ? 19.371 -5.801 -24.496 1.00 93.94 73 GLU A CA 1
ATOM 564 C C . GLU A 1 73 ? 19.089 -6.595 -25.772 1.00 93.94 73 GLU A C 1
ATOM 566 O O . GLU A 1 73 ? 19.974 -6.751 -26.617 1.00 93.94 73 GLU A O 1
ATOM 571 N N . ALA A 1 74 ? 17.860 -7.086 -25.943 1.00 91.94 74 ALA A N 1
ATOM 572 C CA . ALA A 1 74 ? 17.455 -7.783 -27.157 1.00 91.94 74 ALA A 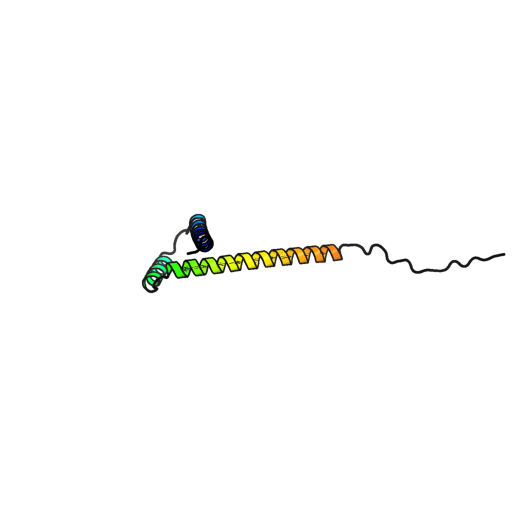CA 1
ATOM 573 C C . ALA A 1 74 ? 17.539 -6.861 -28.384 1.00 91.94 74 ALA A C 1
ATOM 575 O O . ALA A 1 74 ? 18.056 -7.272 -29.425 1.00 91.94 74 ALA A O 1
ATOM 576 N N . ARG A 1 75 ? 17.102 -5.602 -28.251 1.00 91.06 75 ARG A N 1
ATOM 577 C CA . ARG A 1 75 ? 17.225 -4.584 -29.306 1.00 91.06 75 ARG A CA 1
ATOM 578 C C . ARG A 1 75 ? 18.684 -4.265 -29.627 1.00 91.06 75 ARG A C 1
ATOM 580 O O . ARG A 1 75 ? 19.047 -4.233 -30.799 1.00 91.06 75 ARG A O 1
ATOM 587 N N . ALA A 1 76 ? 19.533 -4.096 -28.614 1.00 87.75 76 ALA A N 1
ATOM 588 C CA . ALA A 1 76 ? 20.958 -3.828 -28.805 1.00 87.75 76 ALA A CA 1
ATOM 589 C C . ALA A 1 76 ? 21.673 -4.977 -29.539 1.00 87.75 76 ALA A C 1
ATOM 591 O O . ALA A 1 76 ? 22.496 -4.731 -30.419 1.00 87.75 76 ALA A O 1
ATOM 592 N N . ARG A 1 77 ? 21.318 -6.235 -29.241 1.00 83.81 77 ARG A N 1
ATOM 593 C CA . ARG A 1 77 ? 21.854 -7.415 -29.945 1.00 83.81 77 ARG A CA 1
ATOM 594 C C . ARG A 1 77 ? 21.408 -7.498 -31.406 1.00 83.81 77 ARG A C 1
ATOM 596 O O . ARG A 1 77 ? 22.175 -7.974 -32.231 1.00 83.81 77 ARG A O 1
ATOM 603 N N . GLN A 1 78 ? 20.198 -7.043 -31.730 1.00 76.50 78 GLN A N 1
ATOM 604 C CA . GLN A 1 78 ? 19.689 -7.011 -33.109 1.00 76.50 78 GLN A CA 1
ATOM 605 C C . GLN A 1 78 ? 20.274 -5.854 -33.933 1.00 76.50 78 GLN A C 1
ATOM 607 O O . GLN A 1 78 ? 20.372 -5.963 -35.151 1.00 76.50 78 GLN A O 1
ATOM 612 N N . ALA A 1 79 ? 20.676 -4.761 -33.280 1.00 66.81 79 ALA A N 1
ATOM 613 C CA . ALA A 1 79 ? 21.300 -3.605 -33.922 1.00 66.81 79 ALA A CA 1
ATOM 614 C C . ALA A 1 79 ? 22.819 -3.760 -34.140 1.00 66.81 79 ALA A C 1
ATOM 616 O O . ALA A 1 79 ? 23.419 -2.934 -34.829 1.00 66.81 79 ALA A O 1
ATOM 617 N N . ALA A 1 80 ? 23.453 -4.796 -33.580 1.00 61.59 80 ALA A N 1
ATOM 618 C CA . ALA A 1 80 ? 24.847 -5.104 -33.871 1.00 61.59 80 ALA A CA 1
ATOM 619 C C . ALA A 1 80 ? 24.966 -5.592 -35.331 1.00 61.59 80 ALA A C 1
ATOM 621 O O . ALA A 1 80 ? 24.365 -6.614 -35.678 1.00 61.59 80 ALA A O 1
ATOM 622 N N . PRO A 1 81 ? 25.717 -4.898 -36.210 1.00 56.88 81 PRO A N 1
ATOM 623 C CA . PRO A 1 81 ? 25.944 -5.386 -37.561 1.00 56.88 81 PRO A CA 1
ATOM 624 C C . PRO A 1 81 ? 26.688 -6.720 -37.483 1.00 56.88 81 PRO A C 1
ATOM 626 O O . PRO A 1 81 ? 27.542 -6.909 -36.615 1.00 56.88 81 PRO A O 1
ATOM 629 N N . ALA A 1 82 ? 26.374 -7.636 -38.399 1.00 59.22 82 ALA A N 1
ATOM 630 C CA . ALA A 1 82 ? 27.125 -8.867 -38.611 1.00 59.22 82 ALA A CA 1
ATOM 631 C C . ALA A 1 82 ? 28.575 -8.523 -38.996 1.00 59.22 82 ALA A C 1
ATOM 633 O O . ALA A 1 82 ? 28.933 -8.447 -40.171 1.00 59.22 82 ALA A O 1
ATOM 634 N N . ALA A 1 83 ? 29.417 -8.256 -38.001 1.00 56.97 83 ALA A N 1
ATOM 635 C CA . ALA A 1 83 ? 30.838 -8.067 -38.185 1.00 56.97 83 ALA A CA 1
ATOM 636 C C . ALA A 1 83 ? 31.468 -9.446 -38.410 1.00 56.97 83 ALA A C 1
ATOM 638 O O . ALA A 1 83 ? 31.802 -10.159 -37.469 1.00 56.97 83 ALA A O 1
ATOM 639 N N . GLY A 1 84 ? 31.610 -9.797 -39.689 1.00 53.28 84 GLY A N 1
ATOM 640 C CA . GLY A 1 84 ? 32.576 -10.785 -40.159 1.00 53.28 84 GLY A CA 1
ATOM 641 C C . GLY A 1 84 ? 32.031 -12.196 -40.340 1.00 53.28 84 GLY A C 1
ATOM 642 O O . GLY A 1 84 ? 32.315 -13.087 -39.546 1.00 53.28 84 GLY A O 1
ATOM 643 N N . ALA A 1 85 ? 31.356 -12.440 -41.464 1.00 58.38 85 ALA A N 1
ATOM 644 C CA . ALA A 1 85 ? 31.445 -13.758 -42.082 1.00 58.38 85 ALA A CA 1
ATOM 645 C C . ALA A 1 85 ? 32.931 -14.038 -42.403 1.00 58.38 85 ALA A C 1
ATOM 647 O O . ALA A 1 85 ? 33.569 -13.178 -43.024 1.00 58.38 85 ALA A O 1
ATOM 648 N N . PRO A 1 86 ? 33.515 -15.190 -42.019 1.00 57.88 86 PRO A N 1
ATOM 649 C CA . PRO A 1 86 ? 34.805 -15.584 -42.564 1.00 57.88 86 PRO A CA 1
ATOM 650 C C . PRO A 1 86 ? 34.600 -15.804 -44.063 1.00 57.88 86 PRO A C 1
ATOM 652 O O . PRO A 1 86 ? 33.825 -16.672 -44.463 1.00 57.88 86 PRO A O 1
ATOM 655 N N . GLN A 1 87 ? 35.234 -14.971 -44.891 1.00 65.06 87 GLN A N 1
ATOM 656 C CA . GLN A 1 87 ? 35.243 -15.155 -46.338 1.00 65.06 87 GLN A CA 1
ATOM 657 C C . GLN A 1 87 ? 35.842 -16.533 -46.632 1.00 65.06 87 GLN A C 1
ATOM 659 O O . GLN A 1 87 ? 37.049 -16.749 -46.527 1.00 65.06 87 GLN A O 1
ATOM 664 N N . GLY A 1 88 ? 34.947 -17.477 -46.926 1.00 57.56 88 GLY A N 1
ATOM 665 C CA . GLY A 1 88 ? 35.269 -18.777 -47.477 1.00 57.56 88 GLY A CA 1
ATOM 666 C C . GLY A 1 88 ? 36.015 -18.597 -48.792 1.00 57.56 88 GLY A C 1
ATOM 667 O O . GLY A 1 88 ? 35.732 -17.687 -49.571 1.00 57.56 88 GLY A O 1
ATOM 668 N N . GLY A 1 89 ? 37.007 -19.461 -48.982 1.00 64.62 89 GLY A N 1
ATOM 669 C CA . GLY A 1 89 ? 37.956 -19.389 -50.074 1.00 64.62 89 GLY A CA 1
ATOM 670 C C . GLY A 1 89 ? 37.305 -19.358 -51.449 1.00 64.62 89 GLY A C 1
ATOM 671 O O . GLY A 1 89 ? 36.397 -20.128 -51.752 1.00 64.62 89 GLY A O 1
ATOM 672 N N . VAL A 1 90 ? 37.857 -18.509 -52.308 1.00 60.84 90 VAL A N 1
ATOM 673 C CA . VAL A 1 90 ? 37.699 -18.599 -53.753 1.00 60.84 90 VAL A CA 1
ATOM 674 C C . VAL A 1 90 ? 39.050 -18.339 -54.422 1.00 60.84 90 VAL A C 1
ATOM 676 O O . VAL A 1 90 ? 39.639 -17.274 -54.295 1.00 60.84 90 VAL A O 1
ATOM 679 N N . LEU A 1 91 ? 39.529 -19.399 -55.075 1.00 61.75 91 LEU A N 1
ATOM 680 C CA . LEU A 1 91 ? 40.255 -19.451 -56.344 1.00 61.75 91 LEU A CA 1
ATOM 681 C C . LEU A 1 91 ? 41.369 -18.427 -56.613 1.00 61.75 91 LEU A C 1
ATOM 683 O O . LEU A 1 91 ? 41.130 -17.266 -56.920 1.00 61.75 91 LEU A O 1
ATOM 687 N N . GLY A 1 92 ? 42.590 -18.948 -56.727 1.00 53.81 92 GLY A N 1
ATOM 688 C CA . GLY A 1 92 ? 43.698 -18.238 -57.357 1.00 53.81 92 GLY A CA 1
ATOM 689 C C . GLY A 1 92 ? 44.845 -19.170 -57.710 1.00 53.81 92 GLY A C 1
ATOM 690 O O . GLY A 1 92 ? 45.970 -18.954 -57.279 1.00 53.81 92 GLY A O 1
ATOM 691 N N . GLY A 1 93 ? 44.557 -20.253 -58.437 1.00 61.53 93 GLY A N 1
ATOM 692 C CA . GLY A 1 93 ? 45.603 -21.066 -59.042 1.00 61.53 93 GLY A CA 1
ATOM 693 C C . GLY A 1 93 ? 46.425 -20.221 -60.014 1.00 61.53 93 GLY A C 1
ATOM 694 O O . GLY A 1 93 ? 45.899 -19.755 -61.019 1.00 61.53 93 GLY A O 1
ATOM 695 N N . ALA A 1 94 ? 47.713 -20.057 -59.726 1.00 47.59 94 ALA A N 1
ATOM 696 C CA . ALA A 1 94 ? 48.702 -19.600 -60.692 1.00 47.59 94 ALA A CA 1
ATOM 697 C C . ALA A 1 94 ? 50.040 -20.315 -60.437 1.00 47.59 94 ALA A C 1
ATOM 699 O O . ALA A 1 94 ? 50.882 -19.863 -59.667 1.00 47.59 94 ALA A O 1
ATOM 700 N N . ARG A 1 95 ? 50.212 -21.466 -61.101 1.00 59.00 95 ARG A N 1
ATOM 701 C CA . ARG A 1 95 ? 51.497 -21.846 -61.726 1.00 59.00 95 ARG A CA 1
ATOM 702 C C . ARG A 1 95 ? 51.529 -21.105 -63.073 1.00 59.00 95 ARG A C 1
ATOM 704 O O . ARG A 1 95 ? 50.448 -20.984 -63.656 1.00 59.00 95 ARG A O 1
ATOM 711 N N . PRO A 1 96 ? 52.666 -20.601 -63.581 1.00 61.59 96 PRO A N 1
ATOM 712 C CA . PRO A 1 96 ? 53.774 -21.418 -64.118 1.00 61.59 96 PRO A CA 1
ATOM 713 C C . PRO A 1 96 ? 55.155 -20.769 -63.825 1.00 61.59 96 PRO A C 1
ATOM 715 O O . PRO A 1 96 ? 55.203 -19.698 -63.235 1.00 61.59 96 PRO A O 1
ATOM 718 N N . GLY A 1 97 ? 56.328 -21.310 -64.147 1.00 51.44 97 GLY A N 1
ATOM 719 C CA . GLY A 1 97 ? 56.789 -22.507 -64.845 1.00 51.44 97 GLY A CA 1
ATOM 720 C C . GLY A 1 97 ? 58.306 -22.565 -64.659 1.00 51.44 97 GLY A C 1
ATOM 721 O O . GLY A 1 97 ? 58.912 -21.473 -64.575 1.00 51.44 97 GLY A O 1
#

Sequence (97 aa):
MTPQEKELIQNVFERLARSGVGQKDAEAEALIREAMQRTPDAAYGLVQAVIVQEMGLNQATARITELQRQLDEARARQAAPAAGAPQGGVLGGARPG

pLDDT: mean 85.84, std 14.58, range [47.59, 97.94]

Radius of gyration: 30.99 Å; chains: 1; bounding box: 79×39×81 Å

Foldseek 3Di:
DDPVVVVLLVVVVVVVVVVDDDPDDPVVVVVVVVVPVVDPPVVVVVSVVVSVVVVVVVVVVVVVVVVVVVVVVVVVVVPDPPPDDPPDDDDDDDDDD